Protein AF-A0A920T5F1-F1 (afdb_monomer_lite)

Secondary structure (DSSP, 8-state):
-HHHHHHHHHHHHHHHTTSSS-THHHHHHHHHHHHHHHHHHHHHHHHH-TTSHHHHHHHHHGGG-HHHHHHHHHHHHHHHHHHHHHHHHHHHHHHHHHHHHHHS-HHHHHHHHHHHHGGGHHHHHHHHHHHHHHHHHH-

Radius of gyration: 19.75 Å; chains: 1; bounding box: 54×20×58 Å

Sequence (139 aa):
MGLTIVGTIAVSFWLFDSAEGNPIGLAISVIGGLIVGWALGKTAEFYTSDHFAPVKKIAAQSETGPATTVLSGISAGMVSVAASVILVLAGIGIAYWGGEETLGNGIYGIAVAAIGMLATTGAVVSVDAYGPIADKLEE

pLDDT: mean 86.04, std 9.46, range [55.56, 95.44]

Foldseek 3Di:
DVVLLVVLVVCLCVVCVPAPFDSCLLSQLLVLLQVLLVVLVVLCCQCPDPVHDLVVVLVVLCVVHDVSSVVSNVVSVVVSVVVNVVSVVVSLVSQQRSCCRGPVGSVVSNVSSNVSSCPCVVVVVVVVVVVVVVVVVVD

Structure (mmCIF, N/CA/C/O backbone):
data_AF-A0A920T5F1-F1
#
_entry.id   AF-A0A920T5F1-F1
#
loop_
_atom_site.group_PDB
_atom_site.id
_atom_site.type_symbol
_atom_site.label_atom_id
_atom_site.label_alt_id
_atom_site.label_comp_id
_atom_site.label_asym_id
_atom_site.label_entity_id
_atom_site.label_seq_id
_atom_site.pdbx_PDB_ins_code
_atom_site.Cartn_x
_atom_site.Cartn_y
_atom_site.Cartn_z
_atom_site.occupancy
_atom_site.B_iso_or_equiv
_atom_site.auth_seq_id
_atom_site.auth_comp_id
_atom_site.auth_asym_id
_atom_site.auth_atom_id
_atom_site.pdbx_PDB_model_num
ATOM 1 N N . MET A 1 1 ? -3.299 -6.901 -12.765 1.00 73.38 1 MET A N 1
ATOM 2 C CA . MET A 1 1 ? -1.849 -6.935 -12.466 1.00 73.38 1 MET A CA 1
ATOM 3 C C . MET A 1 1 ? -1.059 -7.745 -13.497 1.00 73.38 1 MET A C 1
ATOM 5 O O . MET A 1 1 ? -0.085 -7.224 -14.007 1.00 73.38 1 MET A O 1
ATOM 9 N N . GLY A 1 2 ? -1.470 -8.963 -13.882 1.00 77.81 2 GLY A N 1
ATOM 10 C CA . GLY A 1 2 ? -0.743 -9.731 -14.915 1.00 77.81 2 GLY A CA 1
ATOM 11 C C . GLY A 1 2 ? -0.621 -9.013 -16.271 1.00 77.81 2 GLY A C 1
ATOM 12 O O . GLY A 1 2 ? 0.474 -8.900 -16.806 1.00 77.81 2 GLY A O 1
ATOM 13 N N . LEU A 1 3 ? -1.722 -8.439 -16.776 1.00 80.00 3 LEU A N 1
ATOM 14 C CA . LEU A 1 3 ? -1.733 -7.684 -18.039 1.00 80.00 3 LEU A CA 1
ATOM 15 C C . LEU A 1 3 ? -0.780 -6.477 -18.020 1.00 80.00 3 LEU A C 1
ATOM 17 O O . LEU A 1 3 ? -0.068 -6.242 -18.988 1.00 80.00 3 LEU A O 1
ATOM 21 N N . THR A 1 4 ? -0.749 -5.727 -16.914 1.00 80.38 4 THR A N 1
ATOM 22 C CA . THR A 1 4 ? 0.111 -4.545 -16.770 1.00 80.38 4 THR A CA 1
ATOM 23 C C . THR A 1 4 ? 1.583 -4.942 -16.708 1.00 80.38 4 THR A C 1
ATOM 25 O O . THR A 1 4 ? 2.391 -4.312 -17.369 1.00 80.38 4 THR A O 1
ATOM 28 N N . ILE A 1 5 ? 1.929 -6.035 -16.017 1.00 81.25 5 ILE A N 1
ATOM 29 C CA . ILE A 1 5 ? 3.305 -6.562 -15.975 1.00 81.25 5 ILE A CA 1
ATOM 30 C C . ILE A 1 5 ? 3.774 -6.976 -17.379 1.00 81.25 5 ILE A C 1
ATOM 32 O O . ILE A 1 5 ? 4.839 -6.551 -17.822 1.00 81.25 5 ILE A O 1
ATOM 36 N N . VAL A 1 6 ? 2.967 -7.760 -18.102 1.00 80.12 6 VAL A N 1
ATOM 37 C CA . VAL A 1 6 ? 3.304 -8.222 -19.461 1.00 80.12 6 VAL A CA 1
ATOM 38 C C . VAL A 1 6 ? 3.396 -7.047 -20.439 1.00 80.12 6 VAL A C 1
ATOM 40 O O . VAL A 1 6 ? 4.342 -6.973 -21.220 1.00 80.12 6 VAL A O 1
ATOM 43 N N . GLY A 1 7 ? 2.454 -6.102 -20.365 1.00 79.88 7 GLY A N 1
ATOM 44 C CA . GLY A 1 7 ? 2.448 -4.902 -21.201 1.00 79.88 7 GLY A CA 1
ATOM 45 C C . GLY A 1 7 ? 3.660 -4.005 -20.953 1.00 79.88 7 GLY A C 1
ATOM 46 O O . GLY A 1 7 ? 4.288 -3.553 -21.905 1.00 79.88 7 GLY A O 1
ATOM 47 N N . THR A 1 8 ? 4.047 -3.797 -19.693 1.00 80.75 8 THR A N 1
ATOM 48 C CA . THR A 1 8 ? 5.235 -3.009 -19.349 1.00 80.75 8 THR A CA 1
ATOM 49 C C . THR A 1 8 ? 6.517 -3.654 -19.857 1.00 80.75 8 THR A C 1
ATOM 51 O O . THR A 1 8 ? 7.355 -2.947 -20.407 1.00 80.75 8 THR A O 1
ATOM 54 N N . ILE A 1 9 ? 6.670 -4.973 -19.712 1.00 79.19 9 ILE A N 1
ATOM 55 C CA . ILE A 1 9 ? 7.846 -5.689 -20.222 1.00 79.19 9 ILE A CA 1
ATOM 56 C C . ILE A 1 9 ? 7.912 -5.565 -21.751 1.00 79.19 9 ILE A C 1
ATOM 58 O O . ILE A 1 9 ? 8.948 -5.186 -22.286 1.00 79.19 9 ILE A O 1
ATOM 62 N N . ALA A 1 10 ? 6.800 -5.796 -22.456 1.00 77.75 10 ALA A N 1
ATOM 63 C CA . ALA A 1 10 ? 6.748 -5.687 -23.914 1.00 77.75 10 ALA A CA 1
ATOM 64 C C . ALA A 1 10 ? 7.056 -4.266 -24.422 1.00 77.75 10 ALA A C 1
ATOM 66 O O . ALA A 1 10 ? 7.807 -4.109 -25.381 1.00 77.75 10 ALA A O 1
ATOM 67 N N . VAL A 1 11 ? 6.517 -3.228 -23.772 1.00 77.50 11 VAL A N 1
ATOM 68 C CA . VAL A 1 11 ? 6.771 -1.821 -24.137 1.00 77.50 11 VAL A CA 1
ATOM 69 C C . VAL A 1 11 ? 8.203 -1.406 -23.806 1.00 77.50 11 VAL A C 1
ATOM 71 O O . VAL A 1 11 ? 8.813 -0.685 -24.588 1.00 77.50 11 VAL A O 1
ATOM 74 N N . SER A 1 12 ? 8.753 -1.875 -22.685 1.00 74.44 12 SER A N 1
ATOM 75 C CA . SER A 1 12 ? 10.154 -1.650 -22.319 1.00 74.44 12 SER A CA 1
ATOM 76 C C . SER A 1 12 ? 11.096 -2.236 -23.376 1.00 74.44 12 SER A C 1
ATOM 78 O O . SER A 1 12 ? 11.942 -1.507 -23.889 1.00 74.44 12 SER A O 1
ATOM 80 N N . PHE A 1 13 ? 10.882 -3.491 -23.788 1.00 72.31 13 PHE A N 1
ATOM 81 C CA . PHE A 1 13 ? 11.657 -4.103 -24.868 1.00 72.31 13 PHE A CA 1
ATOM 82 C C . PHE A 1 13 ? 11.446 -3.404 -26.212 1.00 72.31 13 PHE A C 1
ATOM 84 O O . PHE A 1 13 ? 12.405 -3.229 -26.938 1.00 72.31 13 PHE A O 1
ATOM 91 N N . TRP A 1 14 ? 10.233 -2.963 -26.554 1.00 72.88 14 TRP A N 1
ATOM 92 C CA . TRP A 1 14 ? 9.974 -2.326 -27.853 1.00 72.88 14 TRP A CA 1
ATOM 93 C C . TRP A 1 14 ? 10.520 -0.893 -27.961 1.00 72.88 14 TRP A C 1
ATOM 95 O O . TRP A 1 14 ? 10.956 -0.477 -29.031 1.00 72.88 14 TRP A O 1
ATOM 105 N N . LEU A 1 15 ? 10.489 -0.128 -26.866 1.00 70.12 15 LEU A N 1
ATOM 106 C CA . LEU A 1 15 ? 10.868 1.288 -26.853 1.00 70.12 15 LEU A CA 1
ATOM 107 C C . LEU A 1 15 ? 12.355 1.503 -26.535 1.00 70.12 15 LEU A C 1
ATOM 109 O O . LEU A 1 15 ? 12.954 2.451 -27.039 1.00 70.12 15 LEU A O 1
ATOM 113 N N . PHE A 1 16 ? 12.944 0.639 -25.702 1.00 66.94 16 PHE A N 1
ATOM 114 C CA . PHE A 1 16 ? 14.327 0.765 -25.233 1.00 66.94 16 PHE A CA 1
ATOM 115 C C . PHE A 1 16 ? 15.269 -0.308 -25.794 1.00 66.94 16 PHE A C 1
ATOM 117 O O . PHE A 1 16 ? 16.415 -0.367 -25.362 1.00 66.94 16 PHE A O 1
ATOM 124 N N . ASP A 1 17 ? 14.847 -1.085 -26.804 1.00 63.81 17 ASP A N 1
ATOM 125 C CA . ASP A 1 17 ? 15.719 -2.036 -27.529 1.00 63.81 17 ASP A CA 1
ATOM 126 C C . ASP A 1 17 ? 16.990 -1.373 -28.089 1.00 63.81 17 ASP A C 1
ATOM 128 O O . ASP A 1 17 ? 18.009 -2.016 -28.309 1.00 63.81 17 ASP A O 1
ATOM 132 N N . SER A 1 18 ? 16.916 -0.063 -28.356 1.00 56.22 18 SER A N 1
ATOM 133 C CA . SER A 1 18 ? 17.987 0.744 -28.954 1.00 56.22 18 SER A CA 1
ATOM 134 C C . SER A 1 18 ? 18.754 1.622 -27.952 1.00 56.22 18 SER A C 1
ATOM 136 O O . SER A 1 18 ? 19.577 2.431 -28.378 1.00 56.22 18 SER A O 1
ATOM 138 N N . ALA A 1 19 ? 18.479 1.524 -26.645 1.00 55.72 19 ALA A N 1
ATOM 139 C CA . ALA A 1 19 ? 19.186 2.288 -25.614 1.00 55.72 19 ALA A CA 1
ATOM 140 C C . ALA A 1 19 ? 20.405 1.506 -25.084 1.00 55.72 19 ALA A C 1
ATOM 142 O O . ALA A 1 19 ? 20.325 0.303 -24.876 1.00 55.72 19 ALA A O 1
ATOM 143 N N . GLU A 1 20 ? 21.527 2.188 -24.827 1.00 55.56 20 GLU A N 1
ATOM 144 C CA . GLU A 1 20 ? 22.774 1.574 -24.318 1.00 55.56 20 GLU A CA 1
ATOM 145 C C . GLU A 1 20 ? 22.662 1.006 -22.881 1.00 55.56 20 GLU A C 1
ATOM 147 O O . GLU A 1 20 ? 23.561 0.295 -22.434 1.00 55.56 20 GLU A O 1
ATOM 152 N N . GLY A 1 21 ? 21.577 1.303 -22.151 1.00 59.06 21 GLY A N 1
ATOM 153 C CA . GLY A 1 21 ? 21.311 0.820 -20.787 1.00 59.06 21 GLY A CA 1
ATOM 154 C C . GLY A 1 21 ? 20.435 -0.438 -20.733 1.00 59.06 21 GLY A C 1
ATOM 155 O O . GLY A 1 21 ? 19.829 -0.825 -21.726 1.00 59.06 21 GLY A O 1
ATOM 156 N N . ASN A 1 22 ? 20.334 -1.085 -19.564 1.00 66.06 22 ASN A N 1
ATOM 157 C CA . ASN A 1 22 ? 19.526 -2.301 -19.406 1.00 66.06 22 ASN A CA 1
ATOM 158 C C . ASN A 1 22 ? 18.020 -1.963 -19.478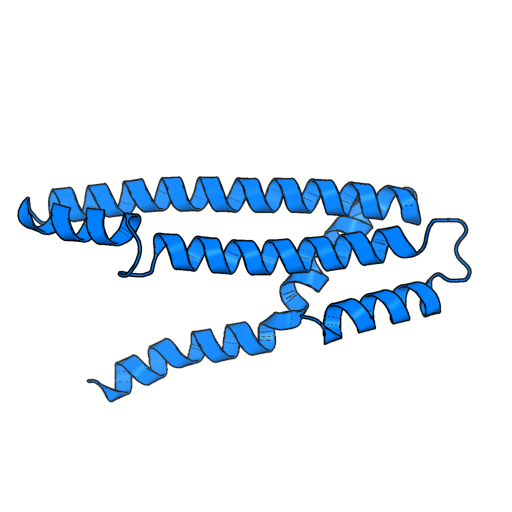 1.00 66.06 22 ASN A C 1
ATOM 160 O O . ASN A 1 22 ? 17.486 -1.417 -18.510 1.00 66.06 22 ASN A O 1
ATOM 164 N N . PRO A 1 23 ? 17.293 -2.318 -20.558 1.00 64.94 23 PRO A N 1
ATOM 165 C CA . PRO A 1 23 ? 15.901 -1.897 -20.758 1.00 64.94 23 PRO A CA 1
ATOM 166 C C . PRO A 1 23 ? 14.961 -2.409 -19.655 1.00 64.94 23 PRO A C 1
ATOM 168 O O . PRO A 1 23 ? 13.911 -1.815 -19.392 1.00 64.94 23 PRO A O 1
ATOM 171 N N . ILE A 1 24 ? 15.361 -3.477 -18.959 1.00 71.88 24 ILE A N 1
ATOM 172 C CA . ILE A 1 24 ? 14.594 -4.134 -17.899 1.00 71.88 24 ILE A CA 1
ATOM 173 C C . ILE A 1 24 ? 14.509 -3.260 -16.635 1.00 71.88 24 ILE A C 1
ATOM 175 O O . ILE A 1 24 ? 13.543 -3.391 -15.880 1.00 71.88 24 ILE A O 1
ATOM 179 N N . GLY A 1 25 ? 15.451 -2.339 -16.402 1.00 76.19 25 GLY A N 1
ATOM 180 C CA . GLY A 1 25 ? 15.474 -1.519 -15.184 1.00 76.19 25 GLY A CA 1
ATOM 181 C C . GLY A 1 25 ? 14.217 -0.656 -15.014 1.00 76.19 25 GLY A C 1
ATOM 182 O O . GLY A 1 25 ? 13.608 -0.651 -13.943 1.00 76.19 25 GLY A O 1
ATOM 183 N N . LEU A 1 26 ? 13.729 -0.031 -16.090 1.00 79.56 26 LEU A N 1
ATOM 184 C CA . LEU A 1 26 ? 12.467 0.723 -16.062 1.00 79.56 26 LEU A CA 1
ATOM 185 C C . LEU A 1 26 ? 11.243 -0.172 -15.858 1.00 79.56 26 LEU A C 1
ATOM 187 O O . LEU A 1 26 ? 10.312 0.212 -15.148 1.00 79.56 26 LEU A O 1
ATOM 191 N N . ALA A 1 27 ? 11.242 -1.372 -16.443 1.00 81.12 27 ALA A N 1
ATOM 192 C CA . ALA A 1 27 ? 10.170 -2.335 -16.213 1.00 81.12 27 ALA A CA 1
ATOM 193 C C . ALA A 1 27 ? 10.122 -2.758 -14.736 1.00 81.12 27 ALA A C 1
ATOM 195 O O . ALA A 1 27 ? 9.037 -2.828 -14.155 1.00 81.12 27 ALA A O 1
ATOM 196 N N . ILE A 1 28 ? 11.284 -2.955 -14.104 1.00 82.81 28 ILE A N 1
ATOM 197 C CA . ILE A 1 28 ? 11.396 -3.237 -12.668 1.00 82.81 28 ILE A CA 1
ATOM 198 C C . ILE A 1 28 ? 10.836 -2.073 -11.843 1.00 82.81 28 ILE A C 1
ATOM 200 O O . ILE A 1 28 ? 10.072 -2.326 -10.912 1.00 82.81 28 ILE A O 1
ATOM 204 N N . SER A 1 29 ? 11.126 -0.817 -12.195 1.00 86.19 29 SER A N 1
ATOM 205 C CA . SER A 1 29 ? 10.578 0.347 -11.482 1.00 86.19 29 SER A CA 1
ATOM 206 C C . SER A 1 29 ? 9.044 0.403 -11.545 1.00 86.19 29 SER A C 1
ATOM 208 O O . SER A 1 29 ? 8.394 0.595 -10.515 1.00 86.19 29 SER A O 1
ATOM 210 N N . VAL A 1 30 ? 8.435 0.162 -12.714 1.00 87.38 30 VAL A N 1
ATOM 211 C CA . VAL A 1 30 ? 6.963 0.094 -12.860 1.00 87.38 30 VAL A CA 1
ATOM 212 C C . VAL A 1 30 ? 6.367 -1.047 -12.040 1.00 87.38 30 VAL A C 1
ATOM 214 O O . VAL A 1 30 ? 5.378 -0.849 -11.331 1.00 87.38 30 VAL A O 1
ATOM 217 N N . ILE A 1 31 ? 6.952 -2.245 -12.133 1.00 87.31 31 ILE A N 1
ATOM 218 C CA . ILE A 1 31 ? 6.484 -3.426 -11.397 1.00 87.31 31 ILE A CA 1
ATOM 219 C C . ILE A 1 31 ? 6.610 -3.184 -9.889 1.00 87.31 31 ILE A C 1
ATOM 221 O O . ILE A 1 31 ? 5.686 -3.504 -9.141 1.00 87.31 31 ILE A O 1
ATOM 225 N N . GLY A 1 32 ? 7.702 -2.557 -9.449 1.00 87.88 32 GLY A N 1
ATOM 226 C CA . GLY A 1 32 ? 7.905 -2.128 -8.069 1.00 87.88 32 GLY A CA 1
ATOM 227 C C . GLY A 1 32 ? 6.801 -1.181 -7.600 1.00 87.88 32 GLY A C 1
ATOM 228 O O . GLY A 1 32 ? 6.176 -1.439 -6.573 1.00 87.88 32 GLY A O 1
ATOM 229 N N . GLY A 1 33 ? 6.483 -0.148 -8.385 1.00 88.69 33 GLY A N 1
ATOM 230 C CA . GLY A 1 33 ? 5.375 0.768 -8.090 1.00 88.69 33 GLY A CA 1
ATOM 231 C C . GLY A 1 33 ? 4.015 0.068 -7.990 1.00 88.69 33 GLY A C 1
ATOM 232 O O . GLY A 1 33 ? 3.228 0.355 -7.087 1.00 88.69 33 GLY A O 1
ATOM 233 N N . LEU A 1 34 ? 3.762 -0.909 -8.861 1.00 90.25 34 LEU A N 1
ATOM 234 C CA . LEU A 1 34 ? 2.534 -1.706 -8.869 1.00 90.25 34 LEU A CA 1
ATOM 235 C C . LEU A 1 34 ? 2.418 -2.627 -7.638 1.00 90.25 34 LEU A C 1
ATOM 237 O O . LEU A 1 34 ? 1.340 -2.740 -7.049 1.00 90.25 34 LEU A O 1
ATOM 241 N N . ILE A 1 35 ? 3.519 -3.256 -7.216 1.00 90.88 35 ILE A N 1
ATOM 242 C CA . ILE A 1 35 ? 3.573 -4.070 -5.990 1.00 90.88 35 ILE A CA 1
ATOM 243 C C . ILE A 1 35 ? 3.365 -3.192 -4.754 1.00 90.88 35 ILE A C 1
ATOM 245 O O . ILE A 1 35 ? 2.593 -3.563 -3.871 1.00 90.88 35 ILE A O 1
ATOM 249 N N . VAL A 1 36 ? 4.008 -2.023 -4.699 1.00 92.94 36 VAL A N 1
ATOM 250 C CA . VAL A 1 36 ? 3.860 -1.074 -3.584 1.00 92.94 36 VAL A CA 1
ATOM 251 C C . VAL A 1 36 ? 2.419 -0.579 -3.490 1.00 92.94 36 VAL A C 1
ATOM 253 O O . VAL A 1 36 ? 1.856 -0.587 -2.400 1.00 92.94 36 VAL A O 1
ATOM 256 N N . GLY A 1 37 ? 1.784 -0.231 -4.614 1.00 90.81 37 GLY A N 1
ATOM 257 C CA . GLY A 1 37 ? 0.368 0.154 -4.641 1.00 90.81 37 GLY A CA 1
ATOM 258 C C . GLY A 1 37 ? -0.556 -0.934 -4.093 1.00 90.81 37 GLY A C 1
ATOM 259 O O . GLY A 1 37 ? -1.426 -0.664 -3.265 1.00 90.81 37 GLY A O 1
ATOM 260 N N . TRP A 1 38 ? -0.328 -2.187 -4.490 1.00 91.56 38 TRP A N 1
ATOM 261 C CA . TRP A 1 38 ? -1.085 -3.322 -3.961 1.00 91.56 38 TRP A CA 1
ATOM 262 C C . TRP A 1 38 ? -0.835 -3.555 -2.462 1.00 91.56 38 TRP A C 1
ATOM 264 O O . TRP A 1 38 ? -1.783 -3.764 -1.701 1.00 91.56 38 TRP A O 1
ATOM 274 N N . ALA A 1 39 ? 0.421 -3.470 -2.017 1.00 93.06 39 ALA A N 1
ATOM 275 C CA . ALA A 1 39 ? 0.789 -3.619 -0.611 1.00 93.06 39 ALA A CA 1
ATOM 276 C C . ALA A 1 39 ? 0.193 -2.504 0.268 1.00 93.06 39 ALA A C 1
ATOM 278 O O . ALA A 1 39 ? -0.238 -2.777 1.391 1.00 93.06 39 ALA A O 1
ATOM 279 N N . LEU A 1 40 ? 0.112 -1.270 -0.241 1.00 93.25 40 LEU A N 1
ATOM 280 C CA . LEU A 1 40 ? -0.565 -0.158 0.432 1.00 93.25 40 LEU A CA 1
ATOM 281 C C . LEU A 1 40 ? -2.060 -0.436 0.601 1.00 93.25 40 LEU A C 1
ATOM 283 O O . LEU A 1 40 ? -2.579 -0.271 1.702 1.00 93.25 40 LEU A O 1
ATOM 287 N N . GLY A 1 41 ? -2.729 -0.940 -0.440 1.00 91.31 41 GLY A N 1
ATOM 288 C CA . GLY A 1 41 ? -4.130 -1.362 -0.344 1.00 91.31 41 GLY A CA 1
ATOM 289 C C . GLY A 1 41 ? -4.339 -2.449 0.715 1.00 91.31 41 GLY A C 1
ATOM 290 O O . GLY A 1 41 ? -5.238 -2.342 1.546 1.00 91.31 41 GLY A O 1
ATOM 291 N N . LYS A 1 42 ? -3.453 -3.452 0.761 1.00 92.19 42 LYS A N 1
ATOM 292 C CA . LYS A 1 42 ? -3.483 -4.495 1.801 1.00 92.19 42 LYS A CA 1
ATOM 293 C C . LYS A 1 42 ? -3.213 -3.968 3.206 1.00 92.19 42 LYS A C 1
ATOM 295 O O . LYS A 1 42 ? -3.830 -4.430 4.162 1.00 92.19 42 LYS A O 1
ATOM 300 N N . THR A 1 43 ? -2.307 -3.007 3.336 1.00 93.50 43 THR A N 1
ATOM 301 C CA . THR A 1 43 ? -2.021 -2.360 4.621 1.00 93.50 43 THR A CA 1
ATOM 302 C C . THR A 1 43 ? -3.236 -1.573 5.097 1.00 93.50 43 THR A C 1
ATOM 304 O O . THR A 1 43 ? -3.619 -1.708 6.256 1.00 93.50 43 THR A O 1
ATOM 307 N N . ALA A 1 44 ? -3.892 -0.827 4.205 1.00 92.69 44 ALA A N 1
ATOM 308 C CA . ALA A 1 44 ? -5.133 -0.133 4.523 1.00 92.69 44 ALA A CA 1
ATOM 309 C C . ALA A 1 44 ? -6.205 -1.125 5.003 1.00 92.69 44 ALA A C 1
ATOM 311 O O . ALA A 1 44 ? -6.705 -0.961 6.110 1.00 92.69 44 ALA A O 1
ATOM 312 N N . GLU A 1 45 ? -6.456 -2.206 4.252 1.00 92.81 45 GLU A N 1
ATOM 313 C CA . GLU A 1 45 ? -7.410 -3.266 4.621 1.00 92.81 45 GLU A CA 1
ATOM 314 C C . GLU A 1 45 ? -7.112 -3.867 6.008 1.00 92.81 45 GLU A C 1
ATOM 316 O O . GLU A 1 45 ? -8.019 -4.052 6.815 1.00 92.81 45 GLU A O 1
ATOM 321 N N . PHE A 1 46 ? -5.838 -4.118 6.330 1.00 93.62 46 PHE A N 1
ATOM 322 C CA . PHE A 1 46 ? -5.437 -4.678 7.624 1.00 93.62 46 PHE A CA 1
ATOM 323 C C . PHE A 1 46 ? -5.758 -3.759 8.814 1.00 93.62 46 PHE A C 1
ATOM 325 O O . PHE A 1 46 ? -6.101 -4.241 9.897 1.00 93.62 46 PHE A O 1
ATOM 332 N N . TYR A 1 47 ? -5.629 -2.443 8.634 1.00 93.00 47 TYR A N 1
ATOM 333 C CA . TYR A 1 47 ? -5.894 -1.463 9.689 1.00 93.00 47 TYR A CA 1
ATOM 334 C C . TYR A 1 47 ? -7.349 -0.970 9.720 1.00 93.00 47 TYR A C 1
ATOM 336 O O . TYR A 1 47 ? -7.730 -0.367 10.723 1.00 93.00 47 TYR A O 1
ATOM 344 N N . THR A 1 48 ? -8.156 -1.230 8.683 1.00 93.19 48 THR A N 1
ATOM 345 C CA . THR A 1 48 ? -9.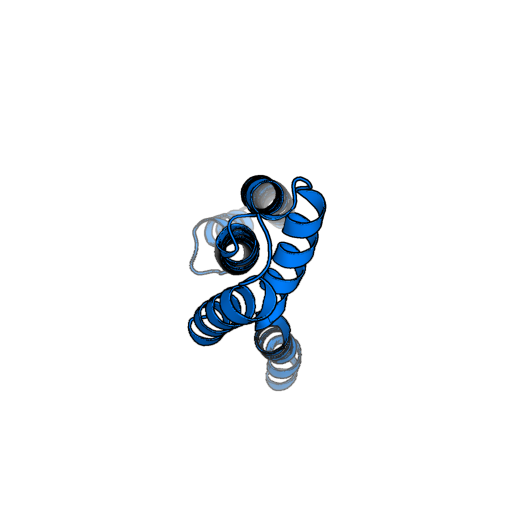552 -0.758 8.593 1.00 93.19 48 THR A CA 1
ATOM 346 C C . THR A 1 48 ? -10.612 -1.856 8.639 1.00 93.19 48 THR A C 1
ATOM 348 O O . THR A 1 48 ? -11.739 -1.557 9.024 1.00 93.19 48 THR A O 1
ATOM 351 N N . SER A 1 49 ? -10.298 -3.115 8.311 1.00 93.19 49 SER A N 1
ATOM 352 C CA . SER A 1 49 ? -11.285 -4.200 8.385 1.00 93.19 49 SER A CA 1
ATOM 353 C C . SER A 1 49 ? -11.463 -4.735 9.811 1.00 93.19 49 SER A C 1
ATOM 355 O O . SER A 1 49 ? -10.509 -5.025 10.539 1.00 93.19 49 SER A O 1
ATOM 357 N N . ASP A 1 50 ? -12.729 -4.929 10.173 1.00 90.94 50 ASP A N 1
ATOM 358 C CA . ASP A 1 50 ? -13.234 -5.550 11.401 1.00 90.94 50 ASP A CA 1
ATOM 359 C C . ASP A 1 50 ? -12.786 -7.010 11.593 1.00 90.94 50 ASP A C 1
ATOM 361 O O . ASP A 1 50 ? -12.809 -7.540 12.707 1.00 90.94 50 ASP A O 1
ATOM 365 N N . HIS A 1 51 ? -12.317 -7.669 10.535 1.00 91.31 51 HIS A N 1
ATOM 366 C CA . HIS A 1 51 ? -11.772 -9.018 10.608 1.00 91.31 51 HIS A CA 1
ATOM 367 C C . HIS A 1 51 ? -10.392 -9.068 11.276 1.00 91.31 51 HIS A C 1
ATOM 369 O O . HIS A 1 51 ? -10.037 -10.098 11.871 1.00 91.31 51 HIS A O 1
ATOM 375 N N . PHE A 1 52 ? -9.628 -7.974 11.243 1.00 93.00 52 PHE A N 1
ATOM 376 C CA . PHE A 1 52 ? -8.257 -7.941 11.743 1.00 93.00 52 PHE A CA 1
ATOM 377 C C . PHE A 1 52 ? -8.144 -7.448 13.189 1.00 93.00 52 PHE A C 1
ATOM 379 O O . PHE A 1 52 ? -9.018 -6.797 13.761 1.00 93.00 52 PHE A O 1
ATOM 386 N N . ALA A 1 53 ? -7.013 -7.790 13.809 1.00 91.06 53 ALA A N 1
ATOM 387 C CA . ALA A 1 53 ? -6.731 -7.472 15.203 1.00 91.06 53 ALA A CA 1
ATOM 388 C C . ALA A 1 53 ? -6.743 -5.964 15.543 1.00 91.06 53 ALA A C 1
ATOM 390 O O . ALA A 1 53 ? -7.199 -5.650 16.643 1.00 91.06 53 ALA A O 1
ATOM 391 N N . PRO A 1 54 ? -6.267 -5.028 14.687 1.00 91.38 54 PRO A N 1
ATOM 392 C CA . PRO A 1 54 ? -6.272 -3.602 15.020 1.00 91.38 54 PRO A CA 1
ATOM 393 C C . PRO A 1 54 ? -7.679 -3.067 15.305 1.00 91.38 54 PRO A C 1
ATOM 395 O O . PRO A 1 54 ? -7.899 -2.463 16.353 1.00 91.38 54 PRO A O 1
ATOM 398 N N . VAL A 1 55 ? -8.646 -3.369 14.437 1.00 93.88 55 VAL A N 1
ATOM 399 C CA . VAL A 1 55 ? -10.031 -2.899 14.587 1.00 93.88 55 VAL A CA 1
ATOM 400 C C . VAL A 1 55 ? -10.741 -3.616 15.733 1.00 93.88 55 VAL A C 1
ATOM 402 O O . VAL A 1 55 ? -11.392 -2.966 16.548 1.00 93.88 55 VAL A O 1
ATOM 405 N N . LYS A 1 56 ? -10.531 -4.931 15.896 1.00 93.44 56 LYS A N 1
ATOM 406 C CA . LYS A 1 56 ? -11.067 -5.691 17.043 1.00 93.44 56 LYS A CA 1
ATOM 407 C C . LYS A 1 56 ? -10.599 -5.139 18.389 1.00 93.44 56 LYS A C 1
ATOM 409 O O . LYS A 1 56 ? -11.373 -5.099 19.342 1.00 93.44 56 LYS A O 1
ATOM 414 N N . LYS A 1 57 ? -9.341 -4.690 18.476 1.00 92.06 57 LYS A N 1
ATOM 415 C CA . LYS A 1 57 ? -8.817 -4.035 19.682 1.00 92.06 57 LYS A CA 1
ATOM 416 C C . LYS A 1 57 ? -9.526 -2.713 19.950 1.00 92.06 57 LYS A C 1
ATOM 418 O O . LYS A 1 57 ? -9.890 -2.476 21.093 1.00 92.06 57 LYS A O 1
ATOM 423 N N . ILE A 1 58 ? -9.751 -1.884 18.929 1.00 93.00 58 ILE A N 1
ATOM 424 C CA . ILE A 1 58 ? -10.487 -0.618 19.081 1.00 93.00 58 ILE A CA 1
ATOM 425 C C . ILE A 1 58 ? -11.924 -0.889 19.548 1.00 93.00 58 ILE A C 1
ATOM 427 O O . ILE A 1 58 ? -12.377 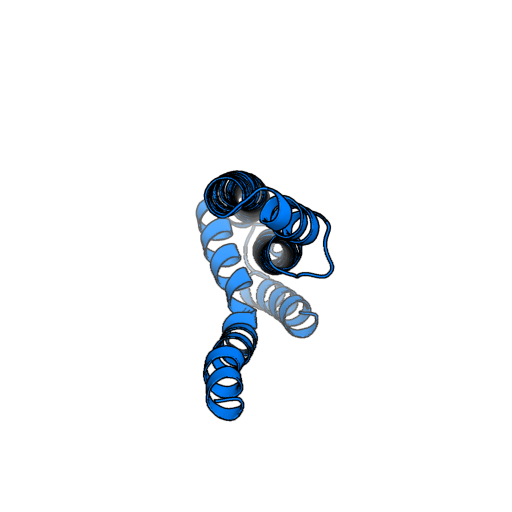-0.247 20.491 1.00 93.00 58 ILE A O 1
ATOM 431 N N . ALA A 1 59 ? -12.602 -1.881 18.963 1.00 92.62 59 ALA A N 1
ATOM 432 C CA . ALA A 1 59 ? -13.957 -2.266 19.355 1.00 92.62 59 ALA A CA 1
ATOM 433 C C . ALA A 1 59 ? -14.036 -2.732 20.820 1.00 92.62 59 ALA A C 1
ATOM 435 O O . ALA A 1 59 ? -14.922 -2.308 21.556 1.00 92.62 59 ALA A O 1
ATOM 436 N N . ALA A 1 60 ? -13.072 -3.533 21.287 1.00 92.62 60 ALA A N 1
ATOM 437 C CA . ALA A 1 60 ? -13.004 -3.933 22.695 1.00 92.62 60 ALA A CA 1
ATOM 438 C C . ALA A 1 60 ? -12.779 -2.734 23.638 1.00 92.62 60 ALA A C 1
ATOM 440 O O . ALA A 1 60 ? -13.271 -2.720 24.764 1.00 92.62 60 ALA A O 1
ATOM 441 N N . GLN A 1 61 ? -12.068 -1.694 23.189 1.00 92.38 61 GLN A N 1
ATOM 442 C CA . GLN A 1 61 ? -11.877 -0.476 23.984 1.00 92.38 61 GLN A CA 1
ATOM 443 C C . GLN A 1 61 ? -13.180 0.316 24.159 1.00 92.38 61 GLN A C 1
ATOM 445 O O . GLN A 1 61 ? -13.295 1.070 25.126 1.00 92.38 61 GLN A O 1
ATOM 450 N N . SER A 1 62 ? -14.196 0.083 23.326 1.00 91.81 62 SER A N 1
ATOM 451 C CA . SER A 1 62 ? -15.520 0.693 23.490 1.00 91.81 62 SER A CA 1
ATOM 452 C C . SER A 1 62 ? -16.262 0.267 24.750 1.00 91.81 62 SER A C 1
ATOM 454 O O . SER A 1 62 ? -17.068 1.049 25.252 1.00 91.81 62 SER A O 1
ATOM 456 N N . GLU A 1 63 ? -15.920 -0.873 25.351 1.00 93.62 63 GLU A N 1
ATOM 457 C CA . GLU A 1 63 ? -16.470 -1.285 26.652 1.00 93.62 63 GLU A CA 1
ATOM 458 C C . GLU A 1 63 ? -15.994 -0.388 27.808 1.00 93.62 63 GLU A C 1
ATOM 460 O O . GLU A 1 63 ? -16.666 -0.262 28.829 1.00 93.62 63 GLU A O 1
ATOM 465 N N . THR A 1 64 ? -14.842 0.269 27.644 1.00 90.81 64 THR A N 1
ATOM 466 C CA . THR A 1 64 ? -14.250 1.155 28.664 1.00 90.81 64 THR A CA 1
ATOM 467 C C . THR A 1 64 ? -14.679 2.618 28.518 1.00 90.81 64 THR A C 1
ATOM 469 O O . THR A 1 64 ? -14.430 3.428 29.412 1.00 90.81 64 THR A O 1
ATOM 472 N N . GLY A 1 65 ? -15.354 2.954 27.415 1.00 92.75 65 GLY A N 1
ATOM 473 C CA . GLY A 1 65 ? -15.994 4.243 27.184 1.00 92.75 65 GLY A CA 1
ATOM 474 C C . GLY A 1 65 ? -15.607 4.934 25.865 1.00 92.75 65 GLY A C 1
ATOM 475 O O . GLY A 1 65 ? -14.741 4.479 25.110 1.00 92.75 65 GLY A O 1
ATOM 476 N N . PRO A 1 66 ? -16.239 6.084 25.564 1.00 92.12 66 PRO A N 1
ATOM 477 C CA . PRO A 1 66 ? -15.988 6.812 24.319 1.00 92.12 66 PRO A CA 1
ATOM 478 C C . PRO A 1 66 ? -14.565 7.379 24.236 1.00 92.12 66 PRO A C 1
ATOM 480 O O . PRO A 1 66 ? -13.936 7.343 23.181 1.00 92.12 66 PRO A O 1
ATOM 483 N N . ALA A 1 67 ? -14.028 7.872 25.358 1.00 94.00 67 ALA A N 1
ATOM 484 C CA . ALA A 1 67 ? -12.713 8.513 25.396 1.00 94.00 67 ALA A CA 1
ATOM 485 C C . ALA A 1 67 ? -11.572 7.540 25.047 1.00 94.00 67 ALA A C 1
ATOM 487 O O . ALA A 1 67 ? -10.678 7.875 24.271 1.00 94.00 67 ALA A O 1
ATOM 488 N N . THR A 1 68 ? -11.620 6.319 25.579 1.00 92.81 68 THR A N 1
ATOM 489 C CA . THR A 1 68 ? -10.633 5.262 25.314 1.00 92.81 68 THR A CA 1
ATOM 490 C C . THR A 1 68 ? -10.750 4.714 23.894 1.00 92.81 68 THR A C 1
ATOM 492 O O . THR A 1 68 ? -9.726 4.423 23.275 1.00 92.81 68 THR A O 1
ATOM 495 N N . THR A 1 69 ? -11.964 4.657 23.334 1.00 93.69 69 THR A N 1
ATOM 496 C CA . THR A 1 69 ? -12.188 4.306 21.919 1.00 93.69 69 THR A CA 1
ATOM 497 C C . THR A 1 69 ? -11.510 5.304 20.986 1.00 93.69 69 THR A C 1
ATOM 499 O O . THR A 1 69 ? -10.742 4.905 20.111 1.00 93.69 69 THR A O 1
ATOM 502 N N . VAL A 1 70 ? -11.739 6.605 21.198 1.00 94.25 70 VAL A N 1
ATOM 503 C CA . VAL A 1 70 ? -11.140 7.669 20.374 1.00 94.25 70 VAL A CA 1
ATOM 504 C C . VAL A 1 70 ? -9.616 7.639 20.475 1.00 94.25 70 VAL A C 1
ATOM 506 O O . VAL A 1 70 ? -8.930 7.670 19.453 1.00 94.25 70 VAL A O 1
ATOM 509 N N . LEU A 1 71 ? -9.075 7.517 21.690 1.00 94.31 71 LEU A N 1
ATOM 510 C CA . LEU A 1 71 ? -7.629 7.440 21.900 1.00 94.31 71 LEU A CA 1
ATOM 511 C C . LEU A 1 71 ? -7.016 6.220 21.194 1.00 94.31 71 LEU A C 1
ATOM 513 O O . LEU A 1 71 ? -5.984 6.335 20.529 1.00 94.31 71 LEU A O 1
ATOM 517 N N . SER A 1 72 ? -7.676 5.065 21.294 1.00 92.19 72 SER A N 1
ATOM 518 C CA . SER A 1 72 ? -7.232 3.831 20.642 1.00 92.19 72 SER A CA 1
ATOM 519 C C . SER A 1 72 ? -7.270 3.958 19.121 1.00 92.19 72 SER A C 1
ATOM 521 O O . SER A 1 72 ? -6.303 3.576 18.462 1.00 92.19 72 SER A O 1
ATOM 523 N N . GLY A 1 73 ? -8.315 4.580 18.568 1.00 93.81 73 GLY A N 1
ATOM 524 C CA . GLY A 1 73 ? -8.420 4.875 17.138 1.00 93.81 73 GLY A CA 1
ATOM 525 C C . GLY A 1 73 ? -7.295 5.781 16.631 1.00 93.81 73 GLY A C 1
ATOM 526 O O . GLY A 1 73 ? -6.633 5.442 15.650 1.00 93.81 73 GLY A O 1
ATOM 527 N N . ILE A 1 74 ? -7.010 6.885 17.332 1.00 95.06 74 ILE A N 1
ATOM 528 C CA . ILE A 1 74 ? -5.914 7.802 16.967 1.00 95.06 74 ILE A CA 1
ATOM 529 C C . ILE A 1 74 ? -4.566 7.074 17.007 1.00 95.06 74 ILE A C 1
ATOM 531 O O . ILE A 1 74 ? -3.777 7.179 16.066 1.00 95.06 74 ILE A O 1
ATOM 535 N N . SER A 1 75 ? -4.308 6.299 18.065 1.00 93.94 75 SER A N 1
ATOM 536 C CA . SER A 1 75 ? -3.044 5.565 18.198 1.00 93.94 75 SER A CA 1
ATOM 537 C C . SER A 1 75 ? -2.845 4.538 17.076 1.00 93.94 75 SER A C 1
ATOM 539 O O . SER A 1 75 ? 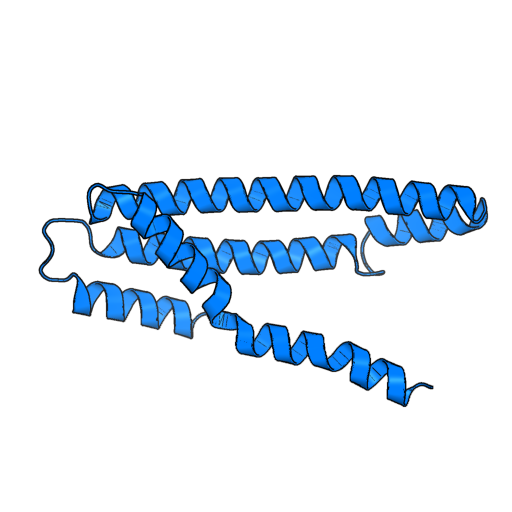-1.769 4.482 16.481 1.00 93.94 75 SER A O 1
ATOM 541 N N . ALA A 1 76 ? -3.889 3.783 16.719 1.00 93.50 76 ALA A N 1
ATOM 542 C CA . ALA A 1 76 ? -3.845 2.835 15.611 1.00 93.50 76 ALA A CA 1
ATOM 543 C C . ALA A 1 76 ? -3.635 3.543 14.261 1.00 93.50 76 ALA A C 1
ATOM 545 O O . ALA A 1 76 ? -2.851 3.071 13.436 1.00 93.50 76 ALA A O 1
ATOM 546 N N . GLY A 1 77 ? -4.264 4.706 14.062 1.00 93.94 77 GLY A N 1
ATOM 547 C CA . GLY A 1 77 ? -4.067 5.539 12.875 1.00 93.94 77 GLY A CA 1
ATOM 548 C C . GLY A 1 77 ? -2.613 5.984 12.700 1.00 93.94 77 GLY A C 1
ATOM 549 O O . GLY A 1 77 ? -2.054 5.843 11.612 1.00 93.94 77 GLY A O 1
ATOM 550 N N . MET A 1 78 ? -1.955 6.434 13.775 1.00 95.06 78 MET A N 1
ATOM 551 C CA . MET A 1 78 ? -0.535 6.817 13.728 1.00 95.06 78 MET A CA 1
ATOM 552 C C . MET A 1 78 ? 0.376 5.647 13.323 1.00 95.06 78 MET A C 1
ATOM 554 O O . MET A 1 78 ? 1.311 5.832 12.541 1.00 95.06 78 MET A O 1
ATOM 558 N N . VAL A 1 79 ? 0.089 4.435 13.810 1.00 93.50 79 VAL A N 1
ATOM 559 C CA . VAL A 1 79 ? 0.848 3.223 13.452 1.00 93.50 79 VAL A CA 1
ATOM 560 C C . VAL A 1 79 ? 0.624 2.834 11.985 1.00 93.50 79 VAL A C 1
ATOM 562 O O . VAL A 1 79 ? 1.581 2.488 11.289 1.00 93.50 79 VAL A O 1
ATOM 565 N N . SER A 1 80 ? -0.612 2.942 11.490 1.00 93.94 80 SER A N 1
ATOM 566 C CA . SER A 1 80 ? -0.953 2.654 10.089 1.00 93.94 80 SER A CA 1
ATOM 567 C C . SER A 1 80 ? -0.196 3.557 9.104 1.00 93.94 80 SER A C 1
ATOM 569 O O . SER A 1 80 ? 0.353 3.085 8.099 1.00 93.94 80 SER A O 1
ATOM 571 N N . VAL A 1 81 ? -0.076 4.852 9.426 1.00 95.06 81 VAL A N 1
ATOM 572 C CA . VAL A 1 81 ? 0.695 5.805 8.611 1.00 95.06 81 VAL A CA 1
ATOM 573 C C . VAL A 1 81 ? 2.174 5.425 8.578 1.00 95.06 81 VAL A C 1
ATOM 575 O O . VAL A 1 81 ? 2.769 5.408 7.501 1.00 95.06 81 VAL A O 1
ATOM 578 N N . ALA A 1 82 ? 2.766 5.060 9.720 1.00 94.44 82 ALA A N 1
ATOM 579 C CA . ALA A 1 82 ? 4.170 4.652 9.775 1.00 94.44 82 ALA A CA 1
ATOM 580 C C . ALA A 1 82 ? 4.456 3.439 8.868 1.00 94.44 82 ALA A C 1
ATOM 582 O O . ALA A 1 82 ? 5.430 3.452 8.113 1.00 94.44 82 ALA A O 1
ATOM 583 N N . ALA A 1 83 ? 3.581 2.427 8.881 1.00 92.81 83 ALA A N 1
ATOM 584 C CA . ALA A 1 83 ? 3.702 1.262 8.001 1.00 92.81 83 ALA A CA 1
ATOM 585 C C . ALA A 1 83 ? 3.621 1.651 6.513 1.00 92.81 83 ALA A C 1
ATOM 587 O O . ALA A 1 83 ? 4.446 1.217 5.707 1.00 92.81 83 ALA A O 1
ATOM 588 N N . SER A 1 84 ? 2.670 2.520 6.162 1.00 94.19 84 SER A N 1
ATOM 589 C CA . SER A 1 84 ? 2.476 2.988 4.784 1.00 94.19 84 SER A CA 1
ATOM 590 C C . SER A 1 84 ? 3.680 3.785 4.267 1.00 94.19 84 SER A C 1
ATOM 592 O O . SER A 1 84 ? 4.128 3.572 3.141 1.00 94.19 84 SER A O 1
ATOM 594 N N . VAL A 1 85 ? 4.264 4.657 5.095 1.00 95.44 85 VAL A N 1
ATOM 595 C CA . VAL A 1 85 ? 5.450 5.451 4.727 1.00 95.44 85 VAL A CA 1
ATOM 596 C C . VAL A 1 85 ? 6.662 4.559 4.452 1.00 95.44 85 VAL A C 1
ATOM 598 O O . VAL A 1 85 ? 7.364 4.775 3.466 1.00 95.44 85 VAL A O 1
ATOM 601 N N . ILE A 1 86 ? 6.893 3.527 5.269 1.00 94.81 86 ILE A N 1
ATOM 602 C CA . ILE A 1 86 ? 8.012 2.591 5.070 1.00 94.81 86 ILE A CA 1
ATOM 603 C C . ILE A 1 86 ? 7.891 1.866 3.721 1.00 94.81 86 ILE A C 1
ATOM 605 O O . ILE A 1 86 ? 8.885 1.740 3.003 1.00 94.81 86 ILE A O 1
ATOM 609 N N . LEU A 1 87 ? 6.681 1.440 3.345 1.00 93.81 87 LEU A N 1
ATOM 610 C CA . LEU A 1 87 ? 6.432 0.800 2.048 1.00 93.81 87 LEU A CA 1
ATOM 611 C C . LEU A 1 87 ? 6.739 1.737 0.874 1.00 93.81 87 LEU A C 1
ATOM 613 O O . LEU A 1 87 ? 7.364 1.315 -0.101 1.00 93.81 87 LEU A O 1
ATOM 617 N N . VAL A 1 88 ? 6.349 3.010 0.976 1.00 93.81 88 VAL A N 1
ATOM 618 C CA . VAL A 1 88 ? 6.646 4.017 -0.054 1.00 93.81 88 VAL A CA 1
ATOM 619 C C . VAL A 1 88 ? 8.151 4.258 -0.168 1.00 93.81 88 VAL A C 1
ATOM 621 O O . VAL A 1 88 ? 8.674 4.275 -1.280 1.00 93.81 88 VAL A O 1
ATOM 624 N N . LEU A 1 89 ? 8.868 4.383 0.953 1.00 94.31 89 LEU A N 1
ATOM 625 C CA . LEU A 1 89 ? 10.324 4.569 0.952 1.00 94.31 89 LEU A CA 1
ATOM 626 C C . LEU A 1 89 ? 11.054 3.392 0.289 1.00 94.31 89 LEU A C 1
ATOM 628 O O . LEU A 1 89 ? 11.953 3.610 -0.526 1.00 94.31 89 LEU A O 1
ATOM 632 N N . ALA A 1 90 ? 10.638 2.157 0.580 1.00 92.12 90 ALA A N 1
ATOM 633 C CA . ALA A 1 90 ? 11.177 0.969 -0.080 1.00 92.12 90 ALA A CA 1
ATOM 634 C C . ALA A 1 90 ? 10.895 0.982 -1.595 1.00 92.12 90 ALA A C 1
ATOM 636 O O . ALA A 1 90 ? 11.786 0.695 -2.396 1.00 92.12 90 ALA A O 1
ATOM 637 N N . GLY A 1 91 ? 9.682 1.380 -1.990 1.00 90.94 91 GLY A N 1
ATOM 638 C CA . GLY A 1 91 ? 9.294 1.539 -3.391 1.00 90.94 91 GLY A CA 1
ATOM 639 C C . GLY A 1 91 ? 10.137 2.563 -4.145 1.00 90.94 91 GLY A C 1
ATOM 640 O O . GLY A 1 91 ? 10.605 2.280 -5.246 1.00 90.94 91 GLY A O 1
ATOM 641 N N . ILE A 1 92 ? 10.379 3.725 -3.533 1.00 91.69 92 ILE A N 1
ATOM 642 C CA . ILE A 1 92 ? 11.234 4.779 -4.093 1.00 91.69 92 ILE A CA 1
ATOM 643 C C . ILE A 1 92 ? 12.665 4.265 -4.276 1.00 91.69 92 ILE A C 1
ATOM 645 O O . ILE A 1 92 ? 13.250 4.491 -5.332 1.00 91.69 92 ILE A O 1
ATOM 649 N N . GLY A 1 93 ? 13.212 3.540 -3.294 1.00 89.69 93 GLY A N 1
ATOM 650 C CA . GLY A 1 93 ? 14.559 2.967 -3.385 1.00 89.69 93 GLY A CA 1
ATOM 651 C C . GLY A 1 93 ? 14.713 1.991 -4.556 1.00 89.69 93 GLY A C 1
ATOM 652 O O . GLY A 1 93 ? 15.646 2.120 -5.347 1.00 89.69 93 GLY A O 1
ATOM 653 N N . ILE A 1 94 ? 13.762 1.063 -4.715 1.00 87.31 94 ILE A N 1
ATOM 654 C CA . ILE A 1 94 ? 13.752 0.101 -5.833 1.00 87.31 94 ILE A CA 1
ATOM 655 C C . ILE A 1 94 ? 13.597 0.828 -7.175 1.00 87.31 94 ILE A C 1
ATOM 657 O O . ILE A 1 94 ? 14.296 0.516 -8.138 1.00 87.31 94 ILE A O 1
ATOM 661 N N . ALA A 1 95 ? 12.699 1.813 -7.239 1.00 88.12 95 ALA A N 1
ATOM 662 C CA . ALA A 1 95 ? 12.431 2.562 -8.459 1.00 88.12 95 ALA A CA 1
ATOM 663 C C . ALA A 1 95 ? 13.619 3.430 -8.895 1.00 88.12 95 ALA A C 1
ATOM 665 O O . ALA A 1 95 ? 13.882 3.531 -10.097 1.00 88.12 95 ALA A O 1
ATOM 666 N N . TYR A 1 96 ? 14.330 4.028 -7.934 1.00 88.25 96 TYR A N 1
ATOM 667 C CA . TYR A 1 96 ? 15.537 4.812 -8.176 1.00 88.25 96 TYR A CA 1
ATOM 668 C C . TYR A 1 96 ? 16.658 3.932 -8.732 1.00 88.25 96 TYR A C 1
ATOM 670 O O . TYR A 1 96 ? 17.226 4.267 -9.768 1.00 88.25 96 TYR A O 1
ATOM 678 N N . TRP A 1 97 ? 16.900 2.773 -8.109 1.00 85.75 97 TRP A N 1
ATOM 679 C CA . TRP A 1 97 ? 17.903 1.813 -8.575 1.00 85.75 97 TRP A CA 1
ATOM 680 C C . TRP A 1 97 ? 17.607 1.315 -10.001 1.00 85.75 97 TRP A C 1
ATOM 682 O O . TRP A 1 97 ? 18.477 1.367 -10.865 1.00 85.75 97 TRP A O 1
ATOM 692 N N . GLY A 1 98 ? 16.357 0.935 -10.297 1.00 80.19 98 GLY A N 1
ATOM 693 C CA . GLY A 1 98 ? 15.967 0.512 -11.651 1.00 80.19 98 GLY A CA 1
ATOM 694 C C . GLY A 1 98 ? 16.087 1.620 -12.712 1.00 80.19 98 GLY A C 1
ATOM 695 O O . GLY A 1 98 ? 16.418 1.349 -13.869 1.00 80.19 98 GLY A O 1
ATOM 696 N N . GLY A 1 99 ? 15.863 2.881 -12.325 1.00 80.44 99 GLY A N 1
ATOM 697 C CA . GLY A 1 99 ? 16.041 4.038 -13.207 1.00 80.44 99 GLY A CA 1
ATOM 698 C C . GLY A 1 99 ? 17.510 4.381 -13.477 1.00 80.44 99 GLY A C 1
ATOM 699 O O . GLY A 1 99 ? 17.856 4.741 -14.603 1.00 80.44 99 GLY A O 1
ATOM 700 N N . GLU A 1 100 ? 18.375 4.236 -12.471 1.00 81.81 100 GLU A N 1
ATOM 701 C CA . GLU A 1 100 ? 19.819 4.463 -12.587 1.00 81.81 100 GLU A CA 1
ATOM 702 C C . GLU A 1 100 ? 20.468 3.461 -13.555 1.00 81.81 100 GLU A C 1
ATOM 704 O O . GLU A 1 100 ? 21.177 3.880 -14.467 1.00 81.81 100 GLU A O 1
ATOM 709 N N . GLU A 1 101 ? 20.115 2.176 -13.453 1.00 74.50 101 GLU A N 1
ATOM 710 C CA . GLU A 1 101 ? 20.604 1.100 -14.338 1.00 74.50 101 GLU A CA 1
ATOM 711 C C . GLU A 1 101 ? 20.233 1.290 -15.824 1.00 74.50 101 GLU A C 1
ATOM 713 O O . GLU A 1 101 ? 20.917 0.780 -16.713 1.00 74.50 101 GLU A O 1
ATOM 718 N N . THR A 1 102 ? 19.142 2.009 -16.120 1.00 69.56 102 THR A N 1
ATOM 719 C CA . THR A 1 102 ? 18.661 2.179 -17.506 1.00 69.56 102 THR A CA 1
ATOM 720 C C . THR A 1 102 ? 19.117 3.495 -18.137 1.00 69.56 102 THR A C 1
ATOM 722 O O . THR A 1 102 ? 19.462 3.527 -19.315 1.00 69.56 102 THR A O 1
ATOM 725 N N . LEU A 1 103 ? 19.077 4.599 -17.385 1.00 68.31 103 LEU A N 1
ATOM 726 C CA . LEU A 1 103 ? 19.224 5.960 -17.926 1.00 68.31 103 LEU A CA 1
ATOM 727 C C . LEU A 1 103 ? 20.351 6.767 -17.263 1.00 68.31 103 LEU A C 1
ATOM 729 O O . LEU A 1 103 ? 20.521 7.942 -17.587 1.00 68.31 103 LEU A O 1
ATOM 733 N N . GLY A 1 104 ? 21.070 6.201 -16.286 1.00 71.44 104 GLY A N 1
ATOM 734 C CA . GLY A 1 104 ? 22.041 6.937 -15.465 1.00 71.44 104 GLY A CA 1
ATOM 735 C C . GLY A 1 104 ? 21.408 8.012 -14.566 1.00 71.44 104 GLY A C 1
ATOM 736 O O . GLY A 1 104 ? 22.121 8.790 -13.937 1.00 71.44 104 GLY A O 1
ATOM 737 N N . ASN A 1 105 ? 20.069 8.080 -14.505 1.00 74.62 105 ASN A N 1
ATOM 738 C CA . ASN A 1 105 ? 19.301 9.009 -13.677 1.00 74.62 105 ASN A CA 1
ATOM 739 C C . ASN A 1 105 ? 18.073 8.306 -13.071 1.00 74.62 105 ASN A C 1
ATOM 741 O O . ASN A 1 105 ? 17.068 8.065 -13.746 1.00 74.62 105 ASN A O 1
ATOM 745 N N . GLY A 1 106 ? 18.135 8.025 -11.767 1.00 78.75 106 GLY A N 1
ATOM 746 C CA . GLY A 1 106 ? 17.092 7.301 -11.033 1.00 78.75 106 GLY A CA 1
ATOM 747 C C . GLY A 1 106 ? 15.765 8.052 -10.859 1.00 78.75 106 GLY A C 1
ATOM 748 O O . GLY A 1 106 ? 14.740 7.429 -10.575 1.00 78.75 106 GLY A O 1
ATOM 749 N N . ILE A 1 107 ? 15.725 9.372 -11.077 1.00 86.44 107 ILE A N 1
ATOM 750 C CA . ILE A 1 107 ? 14.505 10.179 -10.879 1.00 86.44 107 ILE A CA 1
ATOM 751 C C . ILE A 1 107 ? 13.410 9.780 -11.879 1.00 86.44 107 ILE A C 1
ATOM 753 O O . ILE A 1 107 ? 12.230 9.728 -11.522 1.00 86.44 107 ILE A O 1
ATOM 757 N N . TYR A 1 108 ? 13.789 9.438 -13.115 1.00 84.44 108 TYR A N 1
ATOM 758 C CA . TYR A 1 108 ? 12.826 8.975 -14.116 1.00 84.44 108 TYR A CA 1
ATOM 759 C C . TYR A 1 108 ? 12.207 7.625 -13.722 1.00 84.44 108 TYR A C 1
ATOM 761 O O . TYR A 1 108 ? 11.003 7.429 -13.887 1.00 84.44 108 TYR A O 1
ATOM 769 N N . GLY A 1 109 ? 12.992 6.734 -13.105 1.00 85.56 109 GLY A N 1
ATOM 770 C CA . GLY A 1 109 ? 12.497 5.470 -12.556 1.00 85.56 109 GLY A CA 1
ATOM 771 C C . GLY A 1 109 ? 11.419 5.673 -11.487 1.00 85.56 109 GLY A C 1
ATOM 772 O O . GLY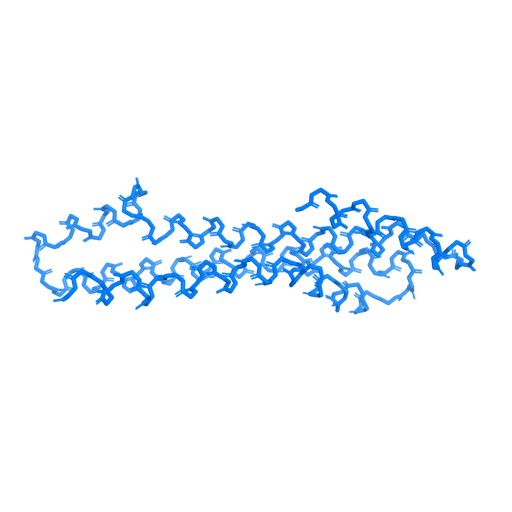 A 1 109 ? 10.401 4.983 -11.511 1.00 85.56 109 GLY A O 1
ATOM 773 N N . ILE A 1 110 ? 11.575 6.672 -10.611 1.00 89.25 110 ILE A N 1
ATOM 774 C CA . ILE A 1 110 ? 10.562 7.032 -9.600 1.00 89.25 110 ILE A CA 1
ATOM 775 C C . ILE A 1 110 ? 9.273 7.541 -10.262 1.00 89.25 110 ILE A C 1
ATOM 777 O O . ILE A 1 110 ? 8.179 7.109 -9.894 1.00 89.25 110 ILE A O 1
ATOM 781 N N . ALA A 1 111 ? 9.382 8.433 -11.250 1.00 88.94 111 ALA A N 1
ATOM 782 C CA . ALA A 1 111 ? 8.217 8.978 -11.949 1.00 88.94 111 ALA A CA 1
ATOM 783 C C . ALA A 1 111 ? 7.412 7.872 -12.653 1.00 88.94 111 ALA A C 1
ATOM 785 O O . ALA A 1 111 ? 6.187 7.801 -12.542 1.00 88.94 111 ALA A O 1
ATOM 786 N N . VAL A 1 112 ? 8.112 6.964 -13.329 1.00 87.56 112 VAL A N 1
ATOM 787 C CA . VAL A 1 112 ? 7.506 5.840 -14.043 1.00 87.56 112 VAL A CA 1
ATOM 788 C C . VAL A 1 112 ? 6.931 4.793 -13.072 1.00 87.56 112 VAL A C 1
ATOM 790 O O . VAL A 1 112 ? 5.863 4.237 -13.336 1.00 87.56 112 VAL A O 1
ATOM 793 N N . ALA A 1 113 ? 7.547 4.586 -11.904 1.00 89.88 113 ALA A N 1
ATOM 794 C CA . ALA A 1 113 ? 6.979 3.767 -10.831 1.00 89.88 113 ALA A CA 1
ATOM 795 C C . ALA A 1 113 ? 5.662 4.343 -10.281 1.00 89.88 113 ALA A C 1
ATOM 797 O O . ALA A 1 113 ? 4.711 3.592 -10.058 1.00 89.88 113 ALA A O 1
ATOM 798 N N . ALA A 1 114 ? 5.568 5.667 -10.114 1.00 90.25 114 ALA A N 1
ATOM 799 C CA . ALA A 1 114 ? 4.332 6.325 -9.685 1.00 90.25 114 ALA A CA 1
ATOM 800 C C . ALA A 1 114 ? 3.195 6.127 -10.703 1.00 90.25 114 ALA A C 1
ATOM 802 O O . ALA A 1 114 ? 2.063 5.835 -10.320 1.00 90.25 114 ALA A O 1
ATOM 803 N N . ILE A 1 115 ? 3.498 6.195 -12.003 1.00 89.00 115 ILE A N 1
ATOM 804 C CA . ILE A 1 115 ? 2.528 5.872 -13.063 1.00 89.00 115 ILE A CA 1
ATOM 805 C C . ILE A 1 115 ? 2.117 4.393 -12.984 1.00 89.00 115 ILE A C 1
ATOM 807 O O . ILE A 1 115 ? 0.932 4.075 -13.081 1.00 89.00 115 ILE A O 1
ATOM 811 N N . GLY A 1 116 ? 3.073 3.489 -12.745 1.00 87.12 116 GLY A N 1
ATOM 812 C CA . GLY A 1 116 ? 2.818 2.059 -12.548 1.00 87.12 116 GLY A CA 1
ATOM 813 C C . GLY A 1 116 ? 1.864 1.758 -11.391 1.00 87.12 116 GLY A C 1
ATOM 814 O O . GLY A 1 116 ? 0.970 0.922 -11.530 1.00 87.12 116 GLY A O 1
ATOM 815 N N . MET A 1 117 ? 1.999 2.484 -10.280 1.00 90.38 117 MET A N 1
ATOM 816 C CA . MET A 1 117 ? 1.094 2.393 -9.131 1.00 90.38 117 MET A CA 1
ATOM 817 C C . MET A 1 117 ? -0.354 2.759 -9.499 1.00 90.38 117 MET A C 1
ATOM 819 O O . MET A 1 117 ? -1.294 2.146 -8.996 1.00 90.38 117 MET A O 1
ATOM 823 N N . LEU A 1 118 ? -0.539 3.718 -10.412 1.00 89.75 118 LEU A N 1
ATOM 824 C CA . LEU A 1 118 ? -1.850 4.198 -10.858 1.00 89.75 118 LEU A CA 1
ATOM 825 C C . LEU A 1 118 ? -2.453 3.382 -12.017 1.00 89.75 118 LEU A C 1
ATOM 827 O O . LEU A 1 118 ? -3.578 3.641 -12.447 1.00 89.75 118 LEU A O 1
ATOM 831 N N . ALA A 1 119 ? -1.756 2.359 -12.517 1.00 86.81 119 ALA A N 1
ATOM 832 C CA . ALA A 1 119 ? -2.236 1.550 -13.640 1.00 86.81 119 ALA A CA 1
ATOM 833 C C . ALA A 1 119 ? -3.565 0.823 -13.344 1.00 86.81 119 ALA A C 1
ATOM 835 O O . ALA A 1 119 ? -4.315 0.494 -14.262 1.00 86.81 119 ALA A O 1
ATOM 836 N N . THR A 1 120 ? -3.879 0.576 -12.068 1.00 84.56 120 THR A N 1
ATOM 837 C CA . THR A 1 120 ? -5.144 -0.034 -11.625 1.00 84.56 120 THR A CA 1
ATOM 838 C C . THR A 1 120 ? -6.133 0.968 -11.030 1.00 84.56 120 THR A C 1
ATOM 840 O O . THR A 1 120 ? -7.156 0.551 -10.487 1.00 84.56 120 THR A O 1
ATOM 843 N N . THR A 1 121 ? -5.880 2.275 -11.144 1.00 87.62 121 THR A N 1
ATOM 844 C CA . THR A 1 121 ? -6.719 3.314 -10.525 1.00 87.62 121 THR A CA 1
ATOM 845 C C . THR A 1 121 ? -8.174 3.244 -10.977 1.00 87.62 121 THR A C 1
ATOM 847 O O . THR A 1 121 ? -9.058 3.436 -10.154 1.00 87.62 121 THR A O 1
ATOM 850 N N . GLY A 1 122 ? -8.455 2.884 -12.235 1.00 87.44 122 GLY A N 1
ATOM 851 C CA . GLY A 1 122 ? -9.838 2.733 -12.706 1.00 87.44 122 GLY A CA 1
ATOM 852 C C . GLY A 1 122 ? -10.649 1.717 -11.890 1.00 87.44 122 GLY A C 1
ATOM 853 O O . GLY A 1 122 ? -11.789 1.987 -11.523 1.00 87.44 122 GLY A O 1
ATOM 854 N N . ALA A 1 123 ? -10.046 0.577 -11.539 1.00 87.69 123 ALA A N 1
ATOM 855 C CA . ALA A 1 123 ? -10.693 -0.422 -10.690 1.00 87.69 123 ALA A CA 1
ATOM 856 C C . ALA A 1 123 ? -10.811 0.058 -9.235 1.00 87.69 123 ALA A C 1
ATOM 858 O O . ALA A 1 123 ? -11.862 -0.108 -8.625 1.00 87.69 123 ALA A O 1
ATOM 859 N N . VAL A 1 124 ? -9.761 0.690 -8.699 1.00 88.56 124 VAL A N 1
ATOM 860 C CA . VAL A 1 124 ? -9.739 1.197 -7.316 1.00 88.56 124 VAL A CA 1
ATOM 861 C C . VAL A 1 124 ? -10.810 2.265 -7.102 1.00 88.56 124 VAL A C 1
ATOM 863 O O . VAL A 1 124 ? -11.593 2.154 -6.168 1.00 88.56 124 VAL A O 1
ATOM 866 N N . VAL A 1 125 ? -10.906 3.246 -8.001 1.00 91.88 125 VAL A N 1
ATOM 867 C CA . VAL A 1 125 ? -11.920 4.311 -7.931 1.00 91.88 125 VAL A CA 1
ATOM 868 C C . VAL A 1 125 ? -13.331 3.745 -8.103 1.00 91.88 125 VAL A C 1
ATOM 870 O O . VAL A 1 125 ? -14.262 4.219 -7.463 1.00 91.88 125 VAL A O 1
ATOM 873 N N . SER A 1 126 ? -13.503 2.704 -8.926 1.00 92.81 126 SER A N 1
ATOM 874 C CA . SER A 1 126 ? -14.807 2.042 -9.078 1.00 92.81 126 SER A CA 1
ATOM 875 C C . SER A 1 126 ? -15.269 1.367 -7.782 1.00 92.81 126 SER A C 1
ATOM 877 O O . SER A 1 126 ? -16.448 1.438 -7.448 1.00 92.81 126 SER A O 1
ATOM 879 N N . VAL A 1 127 ? -14.354 0.725 -7.047 1.00 90.00 127 VAL A N 1
ATOM 880 C CA . VAL A 1 127 ? -14.658 0.107 -5.744 1.00 90.00 127 VAL A CA 1
ATOM 881 C C . VAL A 1 127 ? -14.870 1.170 -4.664 1.00 90.00 127 VAL A C 1
ATOM 883 O O . VAL A 1 127 ? -15.785 1.032 -3.862 1.00 90.00 127 VAL A O 1
ATOM 886 N N . ASP A 1 128 ? -14.086 2.248 -4.669 1.00 91.25 128 ASP A N 1
ATOM 887 C CA . ASP A 1 128 ? -14.248 3.371 -3.733 1.00 91.25 128 ASP A CA 1
ATOM 888 C C . ASP A 1 128 ? -15.623 4.048 -3.889 1.00 91.25 128 ASP A C 1
ATOM 890 O O . ASP A 1 128 ? -16.308 4.333 -2.909 1.00 91.25 128 ASP A O 1
ATOM 894 N N . ALA A 1 129 ? -16.099 4.193 -5.131 1.00 91.69 129 ALA A N 1
ATOM 895 C CA . ALA A 1 129 ? -17.427 4.729 -5.421 1.00 91.69 129 ALA A CA 1
ATOM 896 C C . ALA A 1 129 ? -18.579 3.821 -4.950 1.00 91.69 129 ALA A C 1
ATOM 898 O O . ALA A 1 129 ? -19.689 4.313 -4.747 1.00 91.69 129 ALA A O 1
ATOM 899 N N . TYR A 1 130 ? -18.342 2.516 -4.770 1.00 89.94 130 TYR A N 1
ATOM 900 C CA . TYR A 1 130 ? -19.375 1.584 -4.316 1.00 89.94 130 TYR A CA 1
ATOM 901 C C . TYR A 1 130 ? -19.821 1.869 -2.875 1.00 89.94 130 TYR A C 1
ATOM 903 O O . TYR A 1 130 ? -21.009 1.751 -2.593 1.00 89.94 130 TYR A O 1
ATOM 911 N N . GLY A 1 131 ? -18.910 2.296 -1.990 1.00 89.94 131 GLY A N 1
ATOM 912 C CA . GLY A 1 131 ? -19.210 2.547 -0.572 1.00 89.94 131 GLY A CA 1
ATOM 913 C C . GLY A 1 131 ? -20.344 3.560 -0.366 1.00 89.94 131 GLY A C 1
ATOM 914 O O . GLY A 1 131 ? -21.421 3.169 0.077 1.00 89.94 131 GLY A O 1
ATOM 915 N N . PRO A 1 132 ? -20.189 4.827 -0.804 1.00 91.38 132 PRO A N 1
ATOM 916 C CA . PRO A 1 132 ? -21.231 5.844 -0.645 1.00 91.38 132 PRO A CA 1
ATOM 917 C C . PRO A 1 132 ? -22.562 5.518 -1.337 1.00 91.38 132 PRO A C 1
ATOM 919 O O . PRO A 1 132 ? -23.589 6.109 -1.004 1.00 91.38 132 PRO A O 1
ATOM 922 N N . ILE A 1 133 ? -22.550 4.647 -2.353 1.00 90.19 133 ILE A N 1
ATOM 923 C CA . ILE A 1 133 ? -23.768 4.186 -3.028 1.00 90.19 133 ILE A CA 1
ATOM 924 C C . ILE A 1 133 ? -24.469 3.132 -2.169 1.00 90.19 133 ILE A C 1
ATOM 926 O O . ILE A 1 133 ? -25.677 3.233 -1.983 1.00 90.19 133 ILE A O 1
ATOM 930 N N . ALA A 1 134 ? -23.728 2.150 -1.650 1.00 89.81 134 ALA A N 1
ATOM 931 C CA . ALA A 1 134 ? -24.265 1.101 -0.790 1.00 89.81 134 ALA A CA 1
ATOM 932 C C . ALA A 1 134 ? -24.847 1.680 0.508 1.00 89.81 134 ALA A C 1
ATOM 934 O O . ALA A 1 134 ? -25.984 1.359 0.844 1.00 89.81 134 ALA A O 1
ATOM 935 N N . ASP A 1 135 ? -24.134 2.610 1.150 1.00 91.00 135 ASP A N 1
ATOM 936 C CA . ASP A 1 135 ? -24.571 3.236 2.407 1.00 91.00 135 ASP A CA 1
ATOM 937 C C . ASP A 1 135 ? -25.937 3.933 2.265 1.00 91.00 135 ASP A C 1
ATOM 939 O O . ASP A 1 135 ? -26.768 3.881 3.164 1.00 91.00 135 ASP A O 1
ATOM 943 N N . LYS A 1 136 ? -26.213 4.544 1.104 1.00 87.81 136 LYS A N 1
ATOM 944 C CA . LYS A 1 136 ? -27.490 5.227 0.822 1.00 87.81 136 LYS A CA 1
ATOM 945 C C . LYS A 1 136 ? -28.652 4.297 0.496 1.00 87.81 136 LYS A C 1
ATOM 947 O O . LYS A 1 136 ? -29.781 4.764 0.412 1.00 87.81 136 LYS A O 1
ATOM 952 N N . LEU A 1 137 ? -28.382 3.033 0.185 1.00 82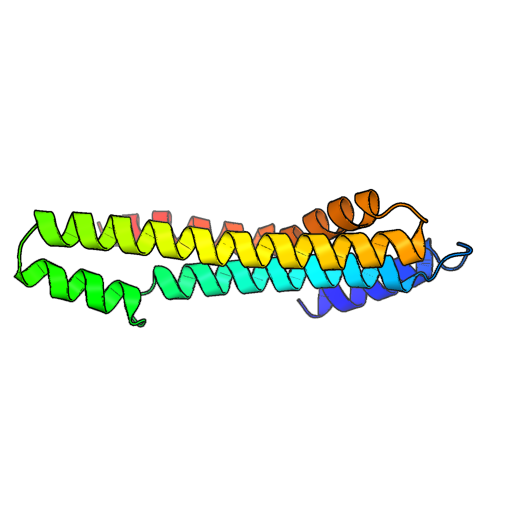.69 137 LEU A N 1
ATOM 953 C CA . LEU A 1 137 ? -29.424 2.047 -0.109 1.00 82.69 137 LEU A CA 1
ATOM 954 C C . LEU A 1 137 ? -29.903 1.332 1.159 1.00 82.69 137 LEU A C 1
ATOM 956 O O . LEU A 1 137 ? -30.967 0.715 1.133 1.00 82.69 137 LEU A O 1
ATOM 960 N N . GLU A 1 138 ? -29.113 1.392 2.233 1.00 70.38 138 GLU A N 1
ATOM 961 C CA . GLU A 1 138 ? -29.453 0.842 3.549 1.00 70.38 138 GLU A CA 1
ATOM 962 C C . GLU A 1 138 ? -30.162 1.859 4.465 1.00 70.38 138 GLU A C 1
ATOM 964 O O . GLU A 1 138 ? -30.745 1.457 5.474 1.00 70.38 138 GLU A O 1
ATOM 969 N N . GLU A 1 139 ? -30.139 3.146 4.101 1.00 58.88 139 GLU A N 1
ATOM 970 C CA . GLU A 1 139 ? -30.855 4.255 4.757 1.00 58.88 139 GLU A CA 1
ATOM 971 C C . GLU A 1 139 ? -32.264 4.465 4.169 1.00 58.88 139 GLU A C 1
ATOM 973 O O . GLU A 1 139 ? -33.216 4.635 4.969 1.00 58.88 139 GLU A O 1
#